Protein AF-A0A6B3RT47-F1 (afdb_monomer_lite)

pLDDT: mean 91.74, std 10.72, range [42.84, 98.56]

InterPro domains:
  IPR008207 Signal transduction histidine kinase, phosphotransfer (Hpt) domain [PF01627] (29-102)
  IPR008207 Signal transduction histidine kinase, phosphotransfer (Hpt) domain [PS50894] (2-107)
  IPR036641 HPT domain superfamily [G3DSA:1.20.120.160] (4-111)
  IPR036641 HPT domain superfamily [SSF47226] (9-107)

Foldseek 3Di:
DDDPPLVVCVVVLLVLLVVLLVVLVVLLVCCVVQVQVLVSLLSLLVSLVVQLVVCVVSPNVQLNVLSVQSNVLNVVQNPDPDSGGDPVSSVSNSVSSVSNSVSSCVSNVVPD

Organism: NCBI:txid2709381

Structure (mmCIF, N/CA/C/O backbone):
data_AF-A0A6B3RT47-F1
#
_entry.id   AF-A0A6B3RT47-F1
#
loop_
_atom_site.group_PDB
_atom_site.id
_atom_site.type_symbol
_atom_site.label_atom_id
_atom_site.label_alt_id
_atom_site.label_comp_id
_atom_site.label_asym_id
_atom_site.label_entity_id
_atom_site.label_seq_id
_atom_site.pdbx_PDB_ins_code
_atom_site.Cartn_x
_atom_site.Cartn_y
_atom_site.Cartn_z
_atom_site.occupancy
_atom_site.B_iso_or_equiv
_atom_site.auth_seq_id
_atom_site.auth_comp_id
_atom_site.auth_asym_id
_atom_site.auth_atom_id
_atom_site.pdbx_PDB_model_num
ATOM 1 N N . MET A 1 1 ? -18.060 -4.294 28.820 1.00 46.84 1 MET A N 1
ATOM 2 C CA . MET A 1 1 ? -16.794 -3.660 29.264 1.00 46.84 1 MET A CA 1
ATOM 3 C C . MET A 1 1 ? -15.740 -3.830 28.176 1.00 46.84 1 MET A C 1
ATOM 5 O O . MET A 1 1 ? -14.735 -4.498 28.358 1.00 46.84 1 MET A O 1
ATOM 9 N N . THR A 1 2 ? -16.005 -3.241 27.024 1.00 56.31 2 THR A N 1
ATOM 10 C CA . THR A 1 2 ? -15.204 -3.266 25.794 1.00 56.31 2 THR A CA 1
ATOM 11 C C . THR A 1 2 ? -15.420 -1.834 25.283 1.00 56.31 2 THR A C 1
ATOM 13 O O . THR A 1 2 ? -16.572 -1.468 25.098 1.00 56.31 2 THR A O 1
ATOM 16 N N . GLU A 1 3 ? -14.491 -0.872 25.298 1.00 60.28 3 GLU A N 1
ATOM 17 C CA . GLU A 1 3 ? -13.127 -0.861 24.750 1.00 60.28 3 GLU A CA 1
ATOM 18 C C . GLU A 1 3 ? -12.347 0.400 25.219 1.00 60.28 3 GLU A C 1
ATOM 20 O O . GLU A 1 3 ? -11.952 1.249 24.424 1.00 60.28 3 GLU A O 1
ATOM 25 N N . SER A 1 4 ? -12.096 0.564 26.523 1.00 67.25 4 SER A N 1
ATOM 26 C CA . SER A 1 4 ? -11.309 1.722 27.010 1.00 67.25 4 SER A CA 1
ATOM 27 C C . SER A 1 4 ? -9.884 1.762 26.433 1.00 67.25 4 SER A C 1
ATOM 29 O O . SER A 1 4 ? -9.317 2.838 26.266 1.00 67.25 4 SER A O 1
ATOM 31 N N . TRP A 1 5 ? -9.310 0.600 26.112 1.00 73.75 5 TRP A N 1
ATOM 32 C CA . TRP A 1 5 ? -7.963 0.501 25.553 1.00 73.75 5 TRP A CA 1
ATOM 33 C C . TRP A 1 5 ? -7.924 0.834 24.054 1.00 73.75 5 TRP A C 1
ATOM 35 O O . TRP A 1 5 ? -6.993 1.502 23.617 1.00 73.75 5 TRP A O 1
ATOM 45 N N . ALA A 1 6 ? -8.933 0.432 23.269 1.00 73.38 6 ALA A N 1
ATOM 46 C CA . ALA A 1 6 ? -8.962 0.734 21.837 1.00 73.38 6 ALA A CA 1
ATOM 47 C C . ALA A 1 6 ? -9.161 2.238 21.617 1.00 73.38 6 ALA A C 1
ATOM 49 O O . ALA A 1 6 ? -8.450 2.835 20.818 1.00 73.38 6 ALA A O 1
ATOM 50 N N . GLN A 1 7 ? -10.016 2.882 22.422 1.00 76.62 7 GLN A N 1
ATOM 51 C CA . GLN A 1 7 ? -10.174 4.342 22.423 1.00 76.62 7 GLN A CA 1
ATOM 52 C C . GLN A 1 7 ? -8.864 5.095 22.708 1.00 76.62 7 GLN A C 1
ATOM 54 O O . GLN A 1 7 ? -8.671 6.191 22.192 1.00 76.62 7 GLN A O 1
ATOM 59 N N . ALA A 1 8 ? -7.951 4.511 23.489 1.00 82.81 8 ALA A N 1
ATOM 60 C CA . ALA A 1 8 ? -6.650 5.113 23.772 1.00 82.81 8 ALA A CA 1
ATOM 61 C C . ALA A 1 8 ? -5.623 4.917 22.637 1.00 82.81 8 ALA A C 1
ATOM 63 O O . ALA A 1 8 ? -4.707 5.727 22.505 1.00 82.81 8 ALA A O 1
ATOM 64 N N . ILE A 1 9 ? -5.756 3.860 21.825 1.00 89.44 9 ILE A N 1
ATOM 65 C CA . ILE A 1 9 ? -4.775 3.488 20.788 1.00 89.44 9 ILE A CA 1
ATOM 66 C C . ILE A 1 9 ? -5.205 3.943 19.389 1.00 89.44 9 ILE A C 1
ATOM 68 O O . ILE A 1 9 ? -4.345 4.248 18.565 1.00 89.44 9 ILE A O 1
ATOM 72 N N . ILE A 1 10 ? -6.511 4.030 19.115 1.00 92.31 10 ILE A N 1
ATOM 73 C CA . ILE A 1 10 ? -7.048 4.430 17.806 1.00 92.31 10 ILE A CA 1
ATOM 74 C C . ILE A 1 10 ? -6.455 5.764 17.320 1.00 92.31 10 ILE A C 1
ATOM 76 O O . ILE A 1 10 ? -5.970 5.776 16.192 1.00 92.31 10 ILE A O 1
ATOM 80 N N . PRO A 1 11 ? -6.379 6.848 18.123 1.00 92.12 11 PRO A N 1
ATOM 81 C CA . PRO A 1 11 ? -5.783 8.102 17.655 1.00 92.12 11 PRO A CA 1
ATOM 82 C C . PRO A 1 11 ? -4.329 7.937 17.190 1.00 92.12 11 PRO A C 1
ATOM 84 O O . PRO A 1 11 ? -3.973 8.360 16.098 1.00 92.12 11 PRO A O 1
ATOM 87 N N . GLN A 1 12 ? -3.509 7.217 17.964 1.00 91.75 12 GLN A N 1
ATOM 88 C CA . GLN A 1 12 ? -2.111 6.954 17.604 1.00 91.75 12 GLN A CA 1
ATOM 89 C C . GLN A 1 12 ? -1.995 6.083 16.349 1.00 91.75 12 GLN A C 1
ATOM 91 O O . GLN A 1 12 ? -1.109 6.288 15.520 1.00 91.75 12 GLN A O 1
ATOM 96 N N . PHE A 1 13 ? -2.880 5.096 16.199 1.00 93.38 13 PHE A N 1
ATOM 97 C CA . PHE A 1 13 ? -2.948 4.286 14.989 1.00 93.38 13 PHE A CA 1
ATOM 98 C C . PHE A 1 13 ? -3.277 5.142 13.761 1.00 93.38 13 PHE A C 1
ATOM 100 O O . PHE A 1 13 ? -2.636 4.961 12.725 1.00 93.38 13 PHE A O 1
ATOM 107 N N . LEU A 1 14 ? -4.226 6.075 13.872 1.00 94.44 14 LEU A N 1
ATOM 108 C CA . LEU A 1 14 ? -4.621 6.966 12.781 1.00 94.44 14 LEU A CA 1
ATOM 109 C C . LEU A 1 14 ? -3.496 7.941 12.415 1.00 94.44 14 LEU A C 1
ATOM 111 O O . LEU A 1 14 ? -3.156 8.028 11.239 1.00 94.44 14 LEU A O 1
ATOM 115 N N . ASP A 1 15 ? -2.833 8.561 13.394 1.00 94.12 15 ASP A N 1
ATOM 116 C CA . ASP A 1 15 ? -1.683 9.451 13.159 1.00 94.12 15 ASP A CA 1
ATOM 117 C C . ASP A 1 15 ? -0.534 8.729 12.432 1.00 94.12 15 ASP A C 1
ATOM 119 O O . ASP A 1 15 ? 0.040 9.222 11.452 1.00 94.12 15 ASP A O 1
ATOM 123 N N . LEU A 1 16 ? -0.216 7.507 12.876 1.00 94.88 16 LEU A N 1
ATOM 124 C CA . LEU A 1 16 ? 0.785 6.667 12.219 1.00 94.88 16 LEU A CA 1
ATOM 125 C C . LEU A 1 16 ? 0.338 6.247 10.817 1.00 94.88 16 LEU A C 1
ATOM 127 O O . LEU A 1 16 ? 1.167 6.123 9.919 1.00 94.88 16 LEU A O 1
ATOM 131 N N . THR A 1 17 ? -0.954 6.000 10.623 1.00 95.75 17 THR A N 1
ATOM 132 C CA . THR A 1 17 ? -1.512 5.602 9.328 1.00 95.75 17 THR A CA 1
ATOM 133 C C . THR A 1 17 ? -1.504 6.761 8.332 1.00 95.75 17 THR A C 1
ATOM 135 O O . THR A 1 17 ? -1.140 6.537 7.183 1.00 95.75 17 THR A O 1
ATOM 138 N N . ALA A 1 18 ? -1.760 7.995 8.773 1.00 95.69 18 ALA A N 1
ATOM 139 C CA . ALA A 1 18 ? -1.609 9.195 7.950 1.00 95.69 18 ALA A CA 1
ATOM 140 C C . ALA A 1 18 ? -0.156 9.389 7.485 1.00 95.69 18 ALA A C 1
ATOM 142 O O . ALA A 1 18 ? 0.104 9.616 6.307 1.00 95.69 18 ALA A O 1
ATOM 143 N N . SER A 1 19 ? 0.818 9.204 8.384 1.00 96.19 19 SER A N 1
ATOM 144 C CA . SER A 1 19 ? 2.242 9.246 8.006 1.00 96.19 19 SER A CA 1
ATOM 145 C C . SER A 1 19 ? 2.589 8.174 6.963 1.00 96.19 19 SER A C 1
ATOM 147 O O . SER A 1 19 ? 3.278 8.442 5.982 1.00 96.19 19 SER A O 1
ATOM 149 N N . ARG A 1 20 ? 2.058 6.959 7.134 1.00 96.81 20 ARG A N 1
ATOM 150 C CA . ARG A 1 20 ? 2.260 5.843 6.198 1.00 96.81 20 ARG A CA 1
ATOM 151 C C . ARG A 1 20 ? 1.593 6.062 4.842 1.00 96.81 20 ARG A C 1
ATOM 153 O O . ARG A 1 20 ? 2.121 5.572 3.851 1.00 96.81 20 ARG A O 1
ATOM 160 N N . GLN A 1 21 ? 0.465 6.769 4.785 1.00 97.62 21 GLN A N 1
ATOM 161 C CA . GLN A 1 21 ? -0.182 7.137 3.522 1.00 97.62 21 GLN A CA 1
ATOM 162 C C . GLN A 1 21 ? 0.770 7.975 2.662 1.00 97.62 21 GLN A C 1
ATOM 164 O O . GLN A 1 21 ? 0.994 7.646 1.502 1.00 97.62 21 GLN A O 1
ATOM 169 N N . ILE A 1 22 ? 1.425 8.970 3.265 1.00 96.81 22 ILE A N 1
ATOM 170 C CA . ILE A 1 22 ? 2.424 9.805 2.583 1.00 96.81 22 ILE A CA 1
ATOM 171 C C . ILE A 1 22 ? 3.606 8.953 2.089 1.00 96.81 22 ILE A C 1
ATOM 173 O O . ILE A 1 22 ? 4.041 9.095 0.948 1.00 96.81 22 ILE A O 1
ATOM 177 N N . GLU A 1 23 ? 4.117 8.035 2.918 1.00 97.62 23 GLU A N 1
ATOM 178 C CA . GLU A 1 23 ? 5.193 7.115 2.514 1.00 97.62 23 GLU A CA 1
ATOM 179 C C . GLU A 1 23 ? 4.781 6.231 1.320 1.00 97.62 23 GLU A C 1
ATOM 181 O O . GLU A 1 23 ? 5.561 6.049 0.383 1.00 97.62 23 GLU A O 1
ATOM 186 N N . ILE A 1 24 ? 3.546 5.717 1.316 1.00 98.06 24 ILE A N 1
ATOM 187 C CA . ILE A 1 24 ? 2.999 4.930 0.202 1.00 98.06 24 ILE A CA 1
ATOM 188 C C . ILE A 1 24 ? 2.923 5.771 -1.076 1.00 98.06 24 ILE A C 1
ATOM 190 O O . ILE A 1 24 ? 3.273 5.270 -2.142 1.00 98.06 24 ILE A O 1
ATOM 194 N N . GLU A 1 25 ? 2.491 7.031 -0.996 1.00 97.62 25 GLU A N 1
ATOM 195 C CA . GLU A 1 25 ? 2.392 7.923 -2.158 1.00 97.62 25 GLU A CA 1
ATOM 196 C C . GLU A 1 25 ? 3.761 8.243 -2.772 1.00 97.62 25 GLU A C 1
ATOM 198 O O . GLU A 1 25 ? 3.905 8.242 -3.997 1.00 97.62 25 GLU A O 1
ATOM 203 N N . ILE A 1 26 ? 4.788 8.438 -1.940 1.00 96.81 26 ILE A N 1
ATOM 204 C CA . ILE A 1 26 ? 6.169 8.630 -2.405 1.00 96.81 26 ILE A CA 1
ATOM 205 C C . ILE A 1 26 ? 6.638 7.399 -3.190 1.00 96.81 26 ILE A C 1
ATOM 207 O O . ILE A 1 26 ? 7.103 7.519 -4.328 1.00 96.81 26 ILE A O 1
ATOM 211 N N . GLU A 1 27 ? 6.478 6.203 -2.621 1.00 97.56 27 GLU A N 1
ATOM 212 C CA . GLU A 1 27 ? 6.909 4.973 -3.287 1.00 97.56 27 GLU A CA 1
ATOM 213 C C . GLU A 1 27 ? 6.047 4.621 -4.502 1.00 97.56 27 GLU A C 1
ATOM 215 O O . GLU A 1 27 ? 6.548 4.080 -5.491 1.00 97.56 27 GLU A O 1
ATOM 220 N N . ARG A 1 28 ? 4.763 4.986 -4.494 1.00 97.50 28 ARG A N 1
ATOM 221 C CA . ARG A 1 28 ? 3.908 4.912 -5.680 1.00 97.50 28 ARG A CA 1
ATOM 222 C C . ARG A 1 28 ? 4.486 5.757 -6.814 1.00 97.50 28 ARG A C 1
ATOM 224 O O . ARG A 1 28 ? 4.557 5.264 -7.938 1.00 97.50 28 ARG A O 1
ATOM 231 N N . GLY A 1 29 ? 4.956 6.972 -6.532 1.00 96.75 29 GLY A N 1
ATOM 232 C CA . GLY A 1 29 ? 5.633 7.813 -7.521 1.00 96.75 29 GLY A CA 1
ATOM 233 C C . GLY A 1 29 ? 6.869 7.134 -8.125 1.00 96.75 29 GLY A C 1
ATOM 234 O O . GLY A 1 29 ? 7.032 7.114 -9.348 1.00 96.75 29 GLY A O 1
ATOM 235 N N . ASN A 1 30 ? 7.699 6.489 -7.296 1.00 95.00 30 ASN A N 1
ATOM 236 C CA . ASN A 1 30 ? 8.859 5.711 -7.757 1.00 95.00 30 ASN A CA 1
ATOM 237 C C . ASN A 1 30 ? 8.439 4.530 -8.651 1.00 95.00 30 ASN A C 1
ATOM 239 O O . ASN A 1 30 ? 9.016 4.299 -9.722 1.00 95.00 30 ASN A O 1
ATOM 243 N N . LEU A 1 31 ? 7.392 3.808 -8.240 1.00 94.81 31 LEU A N 1
ATOM 244 C CA . LEU A 1 31 ? 6.812 2.702 -8.994 1.00 94.81 31 LEU A CA 1
ATOM 245 C C . LEU A 1 31 ? 6.295 3.167 -10.363 1.00 94.81 31 LEU A C 1
ATOM 247 O O . LEU A 1 31 ? 6.570 2.515 -11.375 1.00 94.81 31 LEU A O 1
ATOM 251 N N . GLU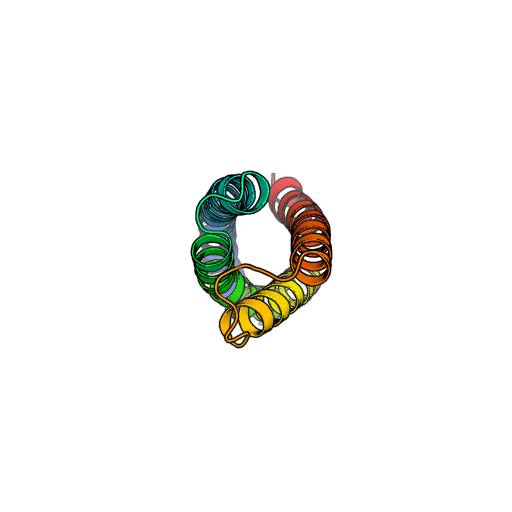 A 1 32 ? 5.568 4.286 -10.416 1.00 95.62 32 GLU A N 1
ATOM 252 C CA . GLU A 1 32 ? 5.024 4.887 -11.638 1.00 95.62 32 GLU A CA 1
ATOM 253 C C . GLU A 1 32 ? 6.139 5.315 -12.592 1.00 95.62 32 GLU A C 1
ATOM 255 O O . GLU A 1 32 ? 6.139 4.861 -13.744 1.00 95.62 32 GLU A O 1
ATOM 260 N N . ALA A 1 33 ? 7.131 6.057 -12.088 1.00 94.31 33 ALA A N 1
ATOM 261 C CA . ALA A 1 33 ? 8.301 6.513 -12.837 1.00 94.31 33 ALA A CA 1
ATOM 262 C C . ALA A 1 33 ? 9.160 5.362 -13.390 1.00 94.31 33 ALA A C 1
ATOM 264 O O . ALA A 1 33 ? 9.873 5.539 -14.375 1.00 94.31 33 ALA A O 1
ATOM 265 N N . GLY A 1 34 ? 9.082 4.171 -12.784 1.00 89.62 34 GLY A N 1
ATOM 266 C CA . GLY A 1 34 ? 9.907 3.024 -13.170 1.00 89.62 34 GLY A CA 1
ATOM 267 C C . GLY A 1 34 ? 11.354 3.133 -12.684 1.00 89.62 34 GLY A C 1
ATOM 268 O O . GLY A 1 34 ? 12.212 2.384 -13.150 1.00 89.62 34 GLY A O 1
ATOM 269 N N . THR A 1 35 ? 11.622 4.032 -11.736 1.00 83.81 35 THR A N 1
ATOM 270 C CA . THR A 1 35 ? 12.913 4.155 -11.058 1.00 83.81 35 THR A CA 1
ATOM 271 C C . THR A 1 35 ? 12.979 3.081 -9.973 1.00 83.81 35 THR A C 1
ATOM 273 O O . THR A 1 35 ? 12.476 3.273 -8.875 1.00 83.81 35 THR A O 1
ATOM 276 N N . ASP A 1 36 ? 13.540 1.918 -10.315 1.00 89.62 36 ASP A N 1
ATOM 277 C CA . ASP A 1 36 ? 13.588 0.717 -9.458 1.00 89.62 36 ASP A CA 1
ATOM 278 C C . ASP A 1 36 ? 12.202 0.282 -8.911 1.00 89.62 36 ASP A C 1
ATOM 280 O O . ASP A 1 36 ? 11.933 0.311 -7.705 1.00 89.62 36 ASP A O 1
ATOM 284 N N . PRO A 1 37 ? 11.285 -0.167 -9.793 1.00 92.12 37 PRO A N 1
ATOM 285 C CA . PRO A 1 37 ? 9.907 -0.495 -9.416 1.00 92.12 37 PRO A CA 1
ATOM 286 C C . PRO A 1 37 ? 9.810 -1.666 -8.428 1.00 92.12 37 PRO A C 1
ATOM 288 O O . PRO A 1 37 ? 8.808 -1.809 -7.729 1.00 92.12 37 PRO A O 1
ATOM 291 N N . LYS A 1 38 ? 10.838 -2.519 -8.357 1.00 93.38 38 LYS A N 1
ATOM 292 C CA . LYS A 1 38 ? 10.892 -3.628 -7.401 1.00 93.38 38 LYS A CA 1
ATOM 293 C C . LYS A 1 38 ? 11.235 -3.160 -6.000 1.00 93.38 38 LYS A C 1
ATOM 295 O O . LYS A 1 38 ? 10.650 -3.666 -5.042 1.00 93.38 38 LYS A O 1
ATOM 300 N N . HIS A 1 39 ? 12.165 -2.215 -5.878 1.00 94.44 39 HIS A N 1
ATOM 301 C CA . 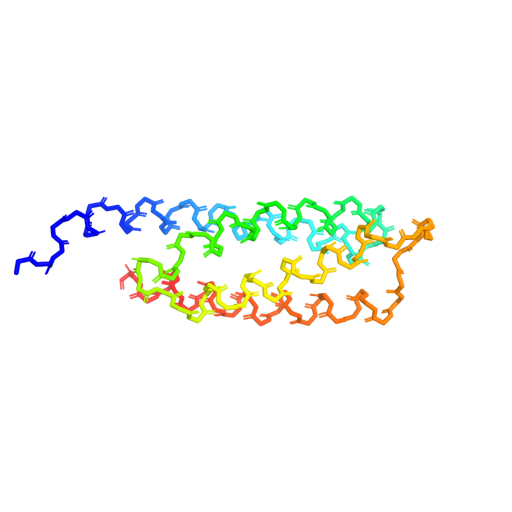HIS A 1 39 ? 12.429 -1.564 -4.605 1.00 94.44 39 HIS A CA 1
ATOM 302 C C . HIS A 1 39 ? 11.170 -0.872 -4.088 1.00 94.44 39 HIS A C 1
ATOM 304 O O . HIS A 1 39 ? 10.727 -1.192 -2.988 1.00 94.44 39 HIS A O 1
ATOM 310 N N . ALA A 1 40 ? 10.542 -0.037 -4.920 1.00 96.31 40 ALA A N 1
ATOM 311 C CA . ALA A 1 40 ? 9.312 0.666 -4.567 1.00 96.31 40 ALA A CA 1
ATOM 312 C C . ALA A 1 40 ? 8.206 -0.300 -4.102 1.00 96.31 40 ALA A C 1
ATOM 314 O O . ALA A 1 40 ? 7.664 -0.158 -3.007 1.00 96.31 40 ALA A O 1
ATOM 315 N N . ALA A 1 41 ? 7.933 -1.365 -4.871 1.00 97.19 41 ALA A N 1
ATOM 316 C CA . ALA A 1 41 ? 6.950 -2.381 -4.486 1.00 97.19 41 ALA A CA 1
ATOM 317 C C . ALA A 1 41 ? 7.290 -3.059 -3.146 1.00 97.19 41 ALA A C 1
ATOM 319 O O . ALA A 1 41 ? 6.398 -3.352 -2.350 1.00 97.19 41 ALA A O 1
ATOM 320 N N . ARG A 1 42 ? 8.573 -3.300 -2.860 1.00 96.88 42 ARG A N 1
ATOM 321 C CA . ARG A 1 42 ? 9.001 -3.892 -1.589 1.00 96.88 42 ARG A CA 1
ATOM 322 C C . ARG A 1 42 ? 8.786 -2.945 -0.411 1.00 96.88 42 ARG A C 1
ATOM 324 O O . ARG A 1 42 ? 8.334 -3.403 0.637 1.00 96.88 42 ARG A O 1
ATOM 331 N N . GLU A 1 43 ? 9.126 -1.668 -0.555 1.00 98.00 43 GLU A N 1
ATOM 332 C CA . GLU A 1 43 ? 8.945 -0.689 0.521 1.00 98.00 43 GLU A CA 1
ATOM 333 C C . GLU A 1 43 ? 7.456 -0.463 0.812 1.00 98.00 43 GLU A C 1
ATOM 335 O O . GLU A 1 43 ? 7.050 -0.567 1.971 1.00 98.00 43 GLU A O 1
ATOM 340 N N . ILE A 1 44 ? 6.622 -0.349 -0.230 1.00 98.44 44 ILE A N 1
ATOM 341 C CA . ILE A 1 44 ? 5.154 -0.361 -0.107 1.00 98.44 44 ILE A CA 1
ATOM 342 C C . ILE A 1 44 ? 4.693 -1.581 0.694 1.00 98.44 44 ILE A C 1
ATOM 344 O O . ILE A 1 44 ? 3.964 -1.429 1.673 1.00 98.44 44 ILE A O 1
ATOM 348 N N . GLY A 1 45 ? 5.168 -2.781 0.336 1.00 98.31 45 GLY A N 1
ATOM 349 C CA . GLY A 1 45 ? 4.828 -4.035 1.015 1.00 98.31 45 GLY A CA 1
ATOM 350 C C . GLY A 1 45 ? 5.071 -3.993 2.528 1.00 98.31 45 GLY A C 1
ATOM 351 O O . GLY A 1 45 ? 4.213 -4.395 3.312 1.00 98.31 45 GLY A O 1
ATOM 352 N N . LYS A 1 46 ? 6.210 -3.440 2.964 1.00 97.94 46 LYS A N 1
ATOM 353 C CA . LYS A 1 46 ? 6.533 -3.293 4.396 1.00 97.94 46 LYS A CA 1
ATOM 354 C C . LYS A 1 46 ? 5.591 -2.332 5.117 1.00 97.94 46 LYS A C 1
ATOM 356 O O . LYS A 1 46 ? 5.313 -2.528 6.302 1.00 97.94 46 LYS A O 1
ATOM 361 N N . ILE A 1 47 ? 5.159 -1.268 4.443 1.00 97.81 47 ILE A N 1
ATOM 362 C CA . ILE A 1 47 ? 4.263 -0.267 5.025 1.00 97.81 47 ILE A CA 1
ATOM 363 C C . ILE A 1 47 ? 2.865 -0.867 5.189 1.00 97.81 47 ILE A C 1
ATOM 365 O O . ILE A 1 47 ? 2.316 -0.848 6.294 1.00 97.81 47 ILE A O 1
ATOM 369 N N . VAL A 1 48 ? 2.321 -1.471 4.128 1.00 98.00 48 VAL A N 1
ATOM 370 C CA . VAL A 1 48 ? 0.969 -2.048 4.152 1.00 98.00 48 VAL A CA 1
ATOM 371 C C . VAL A 1 48 ? 0.858 -3.257 5.077 1.00 98.00 48 VAL A C 1
ATOM 373 O O . VAL A 1 48 ? -0.178 -3.415 5.714 1.00 98.00 48 VAL A O 1
ATOM 376 N N . HIS A 1 49 ? 1.933 -4.030 5.275 1.00 96.94 49 HIS A N 1
ATOM 377 C CA . HIS A 1 49 ? 1.991 -5.085 6.295 1.00 96.94 49 HIS A CA 1
ATOM 378 C C . H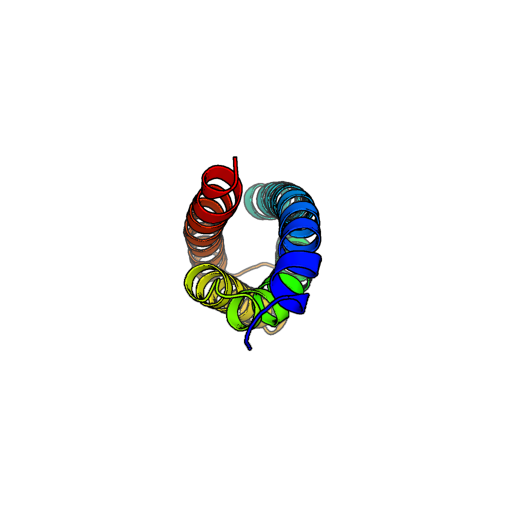IS A 1 49 ? 1.642 -4.558 7.700 1.00 96.94 49 HIS A C 1
ATOM 380 O O . HIS A 1 49 ? 0.845 -5.150 8.431 1.00 96.94 49 HIS A O 1
ATOM 386 N N . LYS A 1 50 ? 2.198 -3.398 8.083 1.00 95.56 50 LYS A N 1
ATOM 387 C CA . LYS A 1 50 ? 1.941 -2.775 9.396 1.00 95.56 50 LYS A CA 1
ATOM 388 C C . LYS A 1 50 ? 0.489 -2.309 9.526 1.00 95.56 50 LYS A C 1
ATOM 390 O O . LYS A 1 50 ? -0.089 -2.419 10.609 1.00 95.56 50 LYS A O 1
ATOM 395 N N . ILE A 1 51 ? -0.084 -1.789 8.438 1.00 95.69 51 ILE A N 1
ATOM 396 C CA . ILE A 1 51 ? -1.490 -1.369 8.381 1.00 95.69 51 ILE A CA 1
ATOM 397 C C . ILE A 1 51 ? -2.393 -2.600 8.517 1.00 95.69 51 ILE A C 1
ATOM 399 O O . ILE A 1 51 ? -3.213 -2.649 9.430 1.00 95.69 51 ILE A O 1
ATOM 403 N N . ALA A 1 52 ? -2.190 -3.627 7.687 1.00 94.25 52 ALA A N 1
ATOM 404 C CA . ALA A 1 52 ? -2.976 -4.860 7.696 1.00 94.25 52 ALA A CA 1
ATOM 405 C C . ALA A 1 52 ? -2.978 -5.538 9.077 1.00 94.25 52 ALA A C 1
ATOM 407 O O . ALA A 1 52 ? -4.038 -5.906 9.583 1.00 94.25 52 ALA A O 1
ATOM 408 N N . GLY A 1 53 ? -1.809 -5.630 9.724 1.00 90.38 53 GLY A N 1
ATOM 409 C CA . GLY A 1 53 ? -1.657 -6.289 11.024 1.00 90.38 53 GLY A CA 1
ATOM 410 C C . GLY A 1 53 ? -2.385 -5.612 12.192 1.00 90.38 53 GLY A C 1
ATOM 411 O O . GLY A 1 53 ? -2.585 -6.243 13.228 1.00 90.38 53 GLY A O 1
ATOM 412 N N . THR A 1 54 ? -2.790 -4.347 12.050 1.00 92.25 54 THR A N 1
ATOM 413 C CA . THR A 1 54 ? -3.421 -3.577 13.137 1.00 92.25 54 THR A CA 1
ATOM 414 C C . THR A 1 54 ? -4.835 -3.098 12.806 1.00 92.25 54 THR A C 1
ATOM 416 O O . THR A 1 54 ? -5.678 -3.063 13.699 1.00 92.25 54 THR A O 1
ATOM 419 N N . ALA A 1 55 ? -5.138 -2.818 11.536 1.00 93.19 55 ALA A N 1
ATOM 420 C CA . ALA A 1 55 ? -6.413 -2.252 11.099 1.00 93.19 55 ALA A CA 1
ATOM 421 C C . ALA A 1 55 ? -7.625 -3.130 11.461 1.00 93.19 55 ALA A C 1
ATOM 423 O O . ALA A 1 55 ? -8.591 -2.634 12.041 1.00 93.19 55 ALA A O 1
ATOM 424 N N . ALA A 1 56 ? -7.574 -4.439 11.187 1.00 86.31 56 ALA A N 1
ATOM 425 C CA . ALA A 1 56 ? -8.701 -5.339 11.455 1.00 86.31 56 ALA A CA 1
ATOM 426 C C . ALA A 1 56 ? -9.035 -5.430 12.956 1.00 86.31 56 ALA A C 1
ATOM 428 O O . ALA A 1 56 ? -10.203 -5.362 13.338 1.00 86.31 56 ALA A O 1
ATOM 429 N N . SER A 1 57 ? -8.008 -5.512 13.806 1.00 88.44 57 SER A N 1
ATOM 430 C CA . SER A 1 57 ? -8.142 -5.596 15.267 1.00 88.44 57 SER A CA 1
ATOM 431 C C . SER A 1 57 ? -8.656 -4.305 15.911 1.00 88.44 57 SER A C 1
ATOM 433 O O . SER A 1 57 ? -9.141 -4.344 17.038 1.00 88.44 57 SER A O 1
ATOM 435 N N . LEU A 1 58 ? -8.539 -3.171 15.216 1.00 91.25 58 LEU A N 1
ATOM 436 C CA . LEU A 1 58 ? -8.968 -1.849 15.683 1.00 91.25 58 LEU A CA 1
ATOM 437 C C . LEU A 1 58 ? -10.308 -1.399 15.077 1.00 91.25 58 LEU A C 1
ATOM 439 O O . LEU A 1 58 ? -10.694 -0.247 15.245 1.00 91.25 58 LEU A O 1
ATOM 443 N N . GLY A 1 59 ? -11.025 -2.292 14.385 1.00 91.81 59 GLY A N 1
ATOM 444 C CA . GLY A 1 59 ? -12.346 -1.994 13.823 1.00 91.81 59 GLY A CA 1
ATOM 445 C C . GLY A 1 59 ? -12.331 -1.425 12.401 1.00 91.81 59 GLY A C 1
ATOM 446 O O . GLY A 1 59 ? -13.364 -0.954 11.932 1.00 91.81 59 GLY A O 1
ATOM 447 N N . PHE A 1 60 ? -11.207 -1.525 11.681 1.00 94.50 60 PHE A N 1
ATOM 448 C CA . PHE A 1 60 ? -11.058 -1.084 10.286 1.00 94.50 60 PHE A CA 1
ATOM 449 C C . PHE A 1 60 ? -10.852 -2.275 9.324 1.00 94.50 60 PHE A C 1
ATOM 451 O O . PHE A 1 60 ? -9.796 -2.401 8.696 1.00 94.50 60 PHE A O 1
ATOM 458 N N . PRO A 1 61 ? -11.831 -3.191 9.181 1.00 94.81 61 PRO A N 1
ATOM 459 C CA . PRO A 1 61 ? -11.665 -4.399 8.370 1.00 94.81 61 PRO A CA 1
ATOM 460 C C . PRO A 1 61 ? -11.502 -4.103 6.872 1.00 94.81 61 PRO A C 1
ATOM 462 O O . PRO A 1 61 ? -10.773 -4.822 6.194 1.00 94.81 61 PRO A O 1
ATOM 465 N N . GLY A 1 62 ? -12.138 -3.039 6.361 1.00 95.88 62 GLY A N 1
ATOM 466 C CA . GLY A 1 62 ? -11.986 -2.596 4.969 1.00 95.88 62 GLY A CA 1
ATOM 467 C C . GLY A 1 62 ? -10.543 -2.204 4.659 1.00 95.88 62 GLY A C 1
ATOM 468 O O . GLY A 1 62 ? -9.926 -2.779 3.763 1.00 95.88 62 GLY A O 1
ATOM 469 N N . LEU A 1 63 ? -9.976 -1.313 5.477 1.00 97.00 63 LEU A N 1
ATOM 470 C CA . LEU A 1 63 ? -8.571 -0.916 5.402 1.00 97.00 63 LEU A CA 1
ATOM 471 C C . LEU A 1 63 ? -7.619 -2.114 5.504 1.00 97.00 63 LEU A C 1
ATOM 473 O O . LEU A 1 63 ? -6.692 -2.236 4.705 1.00 97.00 63 LEU A O 1
ATOM 477 N N . GLY A 1 64 ? -7.874 -3.027 6.446 1.00 97.38 64 GLY A N 1
ATOM 478 C CA . GLY A 1 64 ? -7.080 -4.246 6.596 1.00 97.38 64 GLY A CA 1
ATOM 479 C C . GLY A 1 64 ? -7.076 -5.115 5.333 1.00 97.38 64 GLY A C 1
ATOM 480 O O . GLY A 1 64 ? -6.013 -5.546 4.888 1.00 97.38 64 GLY A O 1
ATOM 481 N N . ALA A 1 65 ? -8.242 -5.327 4.718 1.00 97.19 65 ALA A N 1
ATOM 482 C CA . ALA A 1 65 ? -8.375 -6.141 3.510 1.00 97.19 65 ALA A CA 1
ATOM 483 C C . ALA A 1 65 ? -7.677 -5.517 2.288 1.00 97.19 65 ALA A C 1
ATOM 485 O O . ALA A 1 65 ? -7.013 -6.227 1.525 1.00 97.19 65 ALA A O 1
ATOM 486 N N . GLN A 1 66 ? -7.782 -4.196 2.114 1.00 98.25 66 GLN A N 1
ATOM 487 C CA . GLN A 1 66 ? -7.085 -3.499 1.028 1.00 98.25 66 GLN A CA 1
ATOM 488 C C . GLN A 1 66 ? -5.567 -3.549 1.218 1.00 98.25 66 GLN A C 1
ATOM 490 O O . GLN A 1 66 ? -4.836 -3.908 0.293 1.00 98.25 66 GLN A O 1
ATOM 495 N N . ALA A 1 67 ? -5.086 -3.293 2.438 1.00 98.25 67 ALA A N 1
ATOM 496 C CA . ALA A 1 67 ? -3.664 -3.374 2.758 1.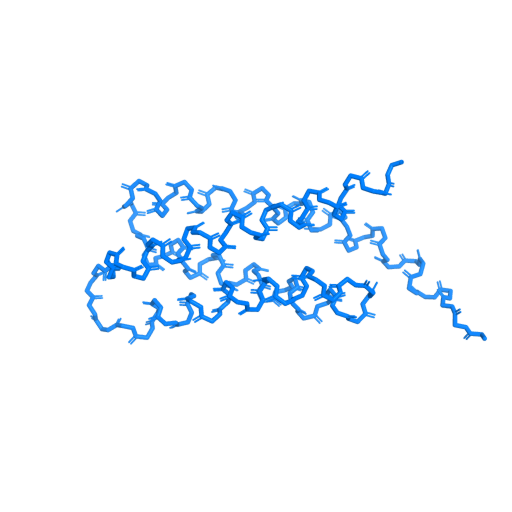00 98.25 67 ALA A CA 1
ATOM 497 C C . ALA A 1 67 ? -3.096 -4.781 2.497 1.00 98.25 67 ALA A C 1
ATOM 499 O O . ALA A 1 67 ? -2.029 -4.911 1.900 1.00 98.25 67 ALA A O 1
ATOM 500 N N . GLN A 1 68 ? -3.834 -5.836 2.853 1.00 98.12 68 GLN A N 1
ATOM 501 C CA . GLN A 1 68 ? -3.436 -7.222 2.589 1.00 98.12 68 GLN A CA 1
ATOM 502 C C . GLN A 1 68 ? -3.421 -7.566 1.089 1.00 98.12 68 GLN A C 1
ATOM 504 O O . GLN A 1 68 ? -2.568 -8.322 0.619 1.00 98.12 68 GLN A O 1
ATOM 509 N N . THR A 1 69 ? -4.344 -6.995 0.311 1.00 98.31 69 THR A N 1
ATOM 510 C CA . THR A 1 69 ? -4.366 -7.161 -1.149 1.00 98.31 69 THR A CA 1
ATOM 511 C C . THR A 1 69 ? -3.112 -6.559 -1.782 1.00 98.31 69 THR A C 1
ATOM 513 O O . THR A 1 69 ? -2.437 -7.223 -2.574 1.00 98.31 69 THR A O 1
ATOM 516 N N . VAL A 1 70 ? -2.749 -5.336 -1.384 1.00 98.56 70 VAL A N 1
ATOM 517 C CA . VAL A 1 70 ? -1.506 -4.684 -1.824 1.00 98.56 70 VAL A CA 1
ATOM 518 C C . VAL A 1 70 ? -0.283 -5.493 -1.382 1.00 98.56 70 VAL A C 1
ATOM 520 O O . VAL A 1 70 ? 0.588 -5.774 -2.203 1.00 98.56 70 VAL A O 1
ATOM 523 N N . GLU A 1 71 ? -0.244 -5.947 -0.126 1.00 98.44 71 GLU A N 1
ATOM 524 C CA . GLU A 1 71 ? 0.840 -6.773 0.424 1.00 98.44 71 GLU A CA 1
ATOM 525 C C . GLU A 1 71 ? 1.091 -8.028 -0.428 1.00 98.44 71 GLU A C 1
ATOM 527 O O . GLU A 1 71 ? 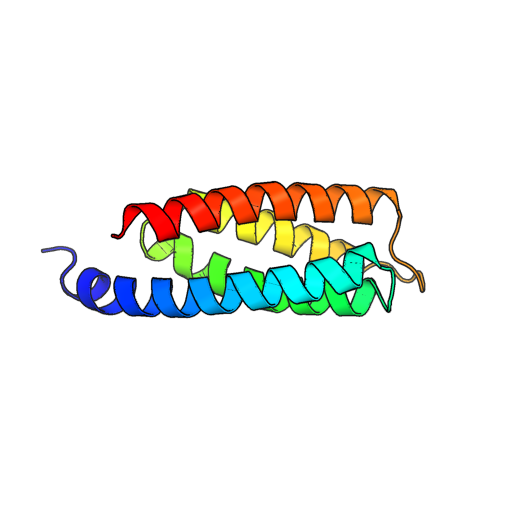2.231 -8.331 -0.792 1.00 98.44 71 GLU A O 1
ATOM 532 N N . SER A 1 72 ? 0.024 -8.730 -0.818 1.00 98.12 72 SER A N 1
ATOM 533 C CA . SER A 1 72 ? 0.110 -9.920 -1.670 1.00 98.12 72 SER A CA 1
ATOM 534 C C . SER A 1 72 ? 0.724 -9.619 -3.041 1.00 98.12 72 SER A C 1
ATOM 536 O O . SER A 1 72 ? 1.581 -10.367 -3.520 1.00 98.12 72 SER A O 1
ATOM 538 N N . LEU A 1 73 ? 0.335 -8.510 -3.675 1.00 98.12 73 LEU A N 1
ATOM 539 C CA . LEU A 1 73 ? 0.884 -8.091 -4.968 1.00 98.12 73 LEU A CA 1
ATOM 540 C C . LEU A 1 73 ? 2.362 -7.689 -4.850 1.00 98.12 73 LEU A C 1
ATOM 542 O O . LEU A 1 73 ? 3.167 -8.038 -5.717 1.00 98.12 73 LEU A O 1
ATOM 546 N N . CYS A 1 74 ? 2.750 -7.035 -3.755 1.00 97.81 74 CYS A N 1
ATOM 547 C CA . CYS A 1 74 ? 4.148 -6.730 -3.447 1.00 97.81 74 CYS A CA 1
ATOM 548 C C . CYS A 1 74 ? 4.985 -8.005 -3.249 1.00 97.81 74 CYS A C 1
ATOM 550 O O . CYS A 1 74 ? 6.113 -8.090 -3.741 1.00 97.81 74 CYS A O 1
ATOM 552 N N . HIS A 1 75 ? 4.437 -9.035 -2.597 1.00 97.06 75 HIS A N 1
ATOM 553 C CA . HIS A 1 75 ? 5.099 -10.337 -2.491 1.00 97.06 75 HIS A CA 1
ATOM 554 C C . HIS A 1 75 ? 5.278 -11.016 -3.851 1.00 97.06 75 HIS A C 1
ATOM 556 O O . HIS A 1 75 ? 6.358 -11.537 -4.131 1.00 97.06 75 HIS A O 1
ATOM 562 N N . GLN A 1 76 ? 4.268 -10.965 -4.723 1.00 96.19 76 GLN A N 1
ATOM 563 C CA . GLN A 1 76 ? 4.380 -11.473 -6.096 1.00 96.19 76 GLN A CA 1
ATOM 564 C C . GLN A 1 76 ? 5.467 -10.724 -6.885 1.00 96.19 76 GLN A C 1
ATOM 566 O O . GLN A 1 76 ? 6.269 -11.345 -7.585 1.00 96.19 76 GLN A O 1
ATOM 571 N N . ALA A 1 77 ? 5.551 -9.400 -6.719 1.00 94.38 77 ALA A N 1
ATOM 572 C CA . ALA A 1 77 ? 6.577 -8.566 -7.342 1.00 94.38 77 ALA A CA 1
ATOM 573 C C . ALA A 1 77 ? 7.994 -8.953 -6.884 1.00 94.38 77 ALA A C 1
ATOM 575 O O . ALA A 1 77 ? 8.917 -9.027 -7.702 1.00 94.38 77 ALA A O 1
ATOM 576 N N . ALA A 1 78 ? 8.155 -9.241 -5.590 1.00 91.06 78 ALA A N 1
ATOM 577 C CA . ALA A 1 78 ? 9.421 -9.660 -4.998 1.00 91.06 78 ALA A CA 1
ATOM 578 C C . ALA A 1 78 ? 9.826 -11.094 -5.387 1.00 91.06 78 ALA A C 1
ATOM 580 O O . ALA A 1 78 ? 11.012 -11.360 -5.567 1.00 91.06 78 ALA A O 1
ATOM 581 N N . ALA A 1 79 ? 8.859 -12.004 -5.535 1.00 91.88 79 ALA A N 1
ATOM 582 C CA . ALA A 1 79 ? 9.102 -13.403 -5.888 1.00 91.88 79 ALA A CA 1
ATOM 583 C C . ALA A 1 79 ? 9.524 -13.599 -7.355 1.00 91.88 79 ALA A C 1
ATOM 585 O O . ALA A 1 79 ? 10.141 -14.610 -7.692 1.00 91.88 79 ALA A O 1
ATOM 586 N N . SER A 1 80 ? 9.205 -12.646 -8.237 1.00 89.19 80 SER A N 1
ATOM 587 C CA . SER A 1 80 ? 9.614 -12.710 -9.640 1.00 89.19 80 SER A CA 1
ATOM 588 C C . SER A 1 80 ? 11.145 -12.648 -9.772 1.00 89.19 80 SER A C 1
ATOM 590 O O . SER A 1 80 ? 11.753 -11.713 -9.251 1.00 89.19 80 SER A O 1
ATOM 592 N N . PRO A 1 81 ? 11.794 -13.559 -10.520 1.00 86.56 81 PRO A N 1
ATOM 593 C CA . PRO A 1 81 ? 13.239 -13.515 -10.751 1.00 86.56 81 PRO A CA 1
ATOM 594 C C . PRO A 1 81 ? 13.652 -12.462 -11.794 1.00 86.56 81 PRO A C 1
ATOM 596 O O . PRO A 1 81 ? 14.839 -12.175 -11.932 1.00 86.56 81 PRO A O 1
ATOM 599 N N . ALA A 1 82 ? 12.698 -11.891 -12.542 1.00 86.94 82 ALA A N 1
ATOM 600 C CA . ALA A 1 82 ? 12.977 -10.890 -13.571 1.00 86.94 82 ALA A CA 1
ATOM 601 C C . ALA A 1 82 ? 13.626 -9.637 -12.965 1.00 86.94 82 ALA A C 1
ATOM 603 O O . ALA A 1 82 ? 13.356 -9.295 -11.821 1.00 86.94 82 ALA A O 1
ATOM 604 N N . ARG A 1 83 ? 14.473 -8.918 -13.705 1.00 81.81 83 ARG A N 1
ATOM 605 C CA . ARG A 1 83 ? 15.032 -7.650 -13.202 1.00 81.81 83 ARG A CA 1
ATOM 606 C C . ARG A 1 83 ? 13.947 -6.582 -13.049 1.00 81.81 83 ARG A C 1
ATOM 608 O O . ARG A 1 83 ? 13.937 -5.860 -12.058 1.00 81.81 83 ARG A O 1
ATOM 615 N N . ASP A 1 84 ? 13.026 -6.542 -14.002 1.00 86.62 84 ASP A N 1
ATOM 616 C CA . ASP A 1 84 ? 11.949 -5.563 -14.051 1.00 86.62 84 ASP A CA 1
ATOM 617 C C . ASP A 1 84 ? 10.646 -6.136 -13.491 1.00 86.62 84 ASP A C 1
ATOM 619 O O . ASP A 1 84 ? 10.462 -7.354 -13.377 1.00 86.62 84 ASP A O 1
ATOM 623 N N . LEU A 1 85 ? 9.732 -5.241 -13.122 1.00 90.31 85 LEU A N 1
ATOM 624 C CA . LEU A 1 85 ? 8.390 -5.622 -12.708 1.00 90.31 85 LEU A CA 1
ATOM 625 C C . LEU A 1 85 ? 7.541 -5.946 -13.942 1.00 90.31 85 LEU A C 1
ATOM 627 O O . LEU A 1 85 ? 7.508 -5.165 -14.894 1.00 90.31 85 LEU A O 1
ATOM 631 N N . ASP A 1 86 ? 6.825 -7.071 -13.904 1.00 93.75 86 ASP A N 1
ATOM 632 C CA . ASP A 1 86 ? 5.865 -7.427 -14.950 1.00 93.75 86 ASP A CA 1
ATOM 633 C C . ASP A 1 86 ? 4.854 -6.272 -15.158 1.00 93.75 86 ASP A C 1
ATOM 635 O O . ASP A 1 86 ? 4.258 -5.802 -14.182 1.00 93.75 86 ASP A O 1
ATOM 639 N N . PRO A 1 87 ? 4.633 -5.786 -16.397 1.00 94.31 87 PRO A N 1
ATOM 640 C CA . PRO A 1 87 ? 3.754 -4.642 -16.638 1.00 94.31 87 PRO A CA 1
ATOM 641 C C . PRO A 1 87 ? 2.293 -4.858 -16.225 1.00 94.31 87 PRO A C 1
ATOM 643 O O . PRO A 1 87 ? 1.621 -3.898 -15.846 1.00 94.31 87 PRO A O 1
ATOM 646 N N . ALA A 1 88 ? 1.771 -6.082 -16.319 1.00 96.06 88 ALA A N 1
ATOM 647 C CA . ALA A 1 88 ? 0.427 -6.405 -15.854 1.00 96.06 88 ALA A CA 1
ATOM 648 C C . ALA A 1 88 ? 0.366 -6.393 -14.326 1.00 96.06 88 ALA A C 1
ATOM 650 O O . ALA A 1 88 ? -0.537 -5.769 -13.767 1.00 96.06 88 ALA A O 1
ATOM 651 N N . LEU A 1 89 ? 1.366 -6.973 -13.658 1.00 96.12 89 LEU A N 1
ATOM 652 C CA . LEU A 1 89 ? 1.480 -6.904 -12.203 1.00 96.12 89 LEU A CA 1
ATOM 653 C C . LEU A 1 89 ? 1.619 -5.457 -11.711 1.00 96.12 89 LEU A C 1
ATOM 655 O O . LEU A 1 89 ? 0.934 -5.076 -10.767 1.00 96.12 89 LEU A O 1
ATOM 659 N N . LYS A 1 90 ? 2.424 -4.623 -12.386 1.00 96.50 90 LYS A N 1
ATOM 660 C CA . LYS A 1 90 ? 2.533 -3.184 -12.090 1.00 96.50 90 LYS A CA 1
ATOM 661 C C . LYS A 1 90 ? 1.167 -2.499 -12.160 1.00 96.50 90 LYS A C 1
ATOM 663 O O . LYS A 1 90 ? 0.804 -1.786 -11.233 1.00 96.50 90 LYS A O 1
ATOM 668 N N . ARG A 1 91 ? 0.392 -2.723 -13.229 1.00 97.38 91 ARG A N 1
ATOM 669 C CA . ARG A 1 91 ? -0.960 -2.144 -13.362 1.00 97.38 91 ARG A CA 1
ATOM 670 C C . ARG A 1 91 ? -1.904 -2.618 -12.260 1.00 97.38 91 ARG A C 1
ATOM 672 O O . ARG A 1 91 ? -2.673 -1.815 -11.746 1.00 97.38 91 ARG A O 1
ATOM 679 N N . HIS A 1 92 ? -1.854 -3.900 -11.904 1.00 98.00 92 HIS A N 1
ATOM 680 C CA . HIS A 1 92 ? -2.676 -4.442 -10.821 1.00 98.00 92 HIS A CA 1
ATOM 681 C C . HIS A 1 92 ? -2.304 -3.830 -9.470 1.00 98.00 92 HIS A C 1
ATOM 683 O O . HIS A 1 92 ? -3.194 -3.436 -8.725 1.00 98.00 92 HIS A O 1
ATOM 689 N N . LEU A 1 93 ? -1.007 -3.695 -9.186 1.00 98.00 93 LEU A N 1
ATOM 690 C CA . LEU A 1 93 ? -0.517 -3.059 -7.968 1.00 98.00 93 LEU A CA 1
ATOM 691 C C . LEU A 1 93 ? -0.943 -1.590 -7.887 1.00 98.00 93 LEU A C 1
ATOM 693 O O . LEU A 1 93 ? -1.465 -1.178 -6.860 1.00 98.00 93 LEU A O 1
ATOM 697 N N . LEU A 1 94 ? -0.795 -0.819 -8.969 1.00 98.19 94 LEU A N 1
ATOM 698 C CA . LEU A 1 94 ? -1.221 0.586 -8.998 1.00 98.19 94 LEU A CA 1
ATOM 699 C C . LEU A 1 94 ? -2.723 0.742 -8.744 1.00 98.19 94 LEU A C 1
ATOM 701 O O . LEU A 1 94 ? -3.120 1.585 -7.950 1.00 98.19 94 LEU A O 1
ATOM 705 N N . ARG A 1 95 ? -3.550 -0.121 -9.341 1.00 98.31 95 ARG A N 1
ATOM 706 C CA . ARG A 1 95 ? -4.993 -0.113 -9.084 1.00 98.31 95 ARG A CA 1
ATOM 707 C C . ARG A 1 95 ? -5.329 -0.472 -7.634 1.00 98.31 95 ARG A C 1
ATOM 709 O O . ARG A 1 95 ? -6.166 0.179 -7.028 1.00 98.31 95 ARG A O 1
ATOM 716 N N . ALA A 1 96 ? -4.666 -1.477 -7.065 1.00 98.56 96 ALA A N 1
ATOM 717 C CA . ALA A 1 96 ? -4.866 -1.832 -5.661 1.00 98.56 96 ALA A CA 1
ATOM 718 C C . ALA A 1 96 ? -4.420 -0.704 -4.709 1.00 98.56 96 ALA A C 1
ATOM 720 O O . ALA A 1 96 ? -5.006 -0.526 -3.646 1.00 98.56 96 ALA A O 1
ATOM 721 N N . LEU A 1 97 ? -3.406 0.080 -5.093 1.00 98.56 97 LEU A N 1
ATOM 722 C CA . LEU A 1 97 ? -2.995 1.278 -4.360 1.00 98.56 97 LEU A CA 1
ATOM 723 C C . LEU A 1 97 ? -4.036 2.399 -4.445 1.00 98.56 97 LEU A C 1
ATOM 725 O O . LEU A 1 97 ? -4.224 3.094 -3.453 1.00 98.56 97 LEU A O 1
ATOM 729 N N . ASP A 1 98 ? -4.732 2.560 -5.575 1.00 98.44 98 ASP A N 1
ATOM 730 C CA . ASP A 1 98 ? -5.876 3.481 -5.670 1.00 98.44 98 ASP A CA 1
ATOM 731 C C . ASP A 1 98 ? -6.994 3.084 -4.699 1.00 98.44 98 ASP A C 1
ATOM 733 O O . ASP A 1 98 ? -7.494 3.927 -3.954 1.00 98.44 98 ASP A O 1
ATOM 737 N N . ASP A 1 99 ? -7.349 1.797 -4.677 1.00 98.25 99 ASP A N 1
ATOM 738 C CA . ASP A 1 99 ? -8.393 1.267 -3.796 1.00 98.25 99 ASP A CA 1
ATOM 739 C C . ASP A 1 99 ? -8.000 1.412 -2.310 1.00 98.25 99 ASP A C 1
ATOM 741 O O . ASP A 1 99 ? -8.824 1.789 -1.474 1.00 98.25 99 ASP A O 1
ATOM 745 N N . LEU A 1 100 ? -6.724 1.176 -1.973 1.00 98.31 100 LEU A N 1
ATOM 746 C CA . LEU A 1 100 ? -6.192 1.409 -0.628 1.00 98.31 100 LEU A CA 1
ATOM 747 C C . LEU A 1 100 ? -6.222 2.895 -0.246 1.00 98.31 100 LEU A C 1
ATOM 749 O O . LEU A 1 100 ? -6.593 3.207 0.884 1.00 98.31 100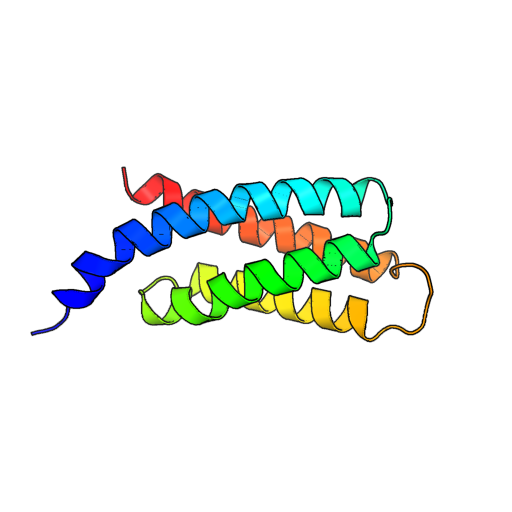 LEU A O 1
ATOM 753 N N . ASN A 1 101 ? -5.855 3.807 -1.153 1.00 97.44 101 ASN A N 1
ATOM 754 C CA . ASN A 1 101 ? -5.822 5.240 -0.846 1.00 97.44 101 ASN A CA 1
ATOM 755 C C . ASN A 1 101 ? -7.225 5.790 -0.568 1.00 97.44 101 ASN A C 1
ATOM 757 O O . ASN A 1 101 ? -7.419 6.521 0.395 1.00 97.44 101 ASN A O 1
ATOM 761 N N . GLN A 1 102 ? -8.226 5.358 -1.341 1.00 96.81 102 GLN A N 1
ATOM 762 C CA . GLN A 1 102 ? -9.626 5.725 -1.096 1.00 96.81 102 GLN A CA 1
ATOM 763 C C . GLN A 1 102 ? -10.105 5.282 0.293 1.00 96.81 102 GLN A C 1
ATOM 765 O O . GLN A 1 102 ? -10.840 6.000 0.972 1.00 96.81 102 GLN A O 1
ATOM 770 N N . GLU A 1 103 ? -9.694 4.092 0.727 1.00 96.88 103 GLU A N 1
ATOM 771 C CA . GLU A 1 103 ? -10.051 3.568 2.042 1.00 96.88 103 GLU A CA 1
ATOM 772 C C . GLU A 1 103 ? -9.292 4.280 3.174 1.00 96.88 103 GLU A C 1
ATOM 774 O O . GLU A 1 103 ? -9.880 4.540 4.225 1.00 96.88 103 GLU A O 1
ATOM 779 N N . LEU A 1 104 ? -8.021 4.640 2.956 1.00 96.06 104 LEU A N 1
ATOM 780 C CA . LEU A 1 104 ? -7.240 5.480 3.870 1.00 96.06 104 LEU A CA 1
ATOM 781 C C . LEU A 1 104 ? -7.900 6.848 4.055 1.00 96.06 104 LEU A C 1
ATOM 783 O O . LEU A 1 104 ? -8.173 7.230 5.191 1.00 96.06 104 LEU A O 1
ATOM 787 N N . ASP A 1 105 ? -8.248 7.529 2.962 1.00 95.25 105 ASP A N 1
ATOM 788 C CA . ASP A 1 105 ? -8.947 8.816 2.998 1.00 95.25 105 ASP A CA 1
ATOM 789 C C . ASP A 1 105 ? -10.264 8.706 3.764 1.00 95.25 105 ASP A C 1
ATOM 791 O O . ASP A 1 105 ? -10.558 9.525 4.635 1.00 95.25 105 ASP A O 1
ATOM 795 N N . ARG A 1 106 ? -11.048 7.652 3.505 1.00 94.31 106 ARG A N 1
ATOM 796 C CA . ARG A 1 106 ? -12.299 7.407 4.227 1.00 94.31 106 ARG A CA 1
ATOM 797 C C . ARG A 1 106 ? -12.062 7.287 5.729 1.00 94.31 106 ARG A C 1
ATOM 799 O O . ARG A 1 106 ? -12.771 7.923 6.507 1.00 94.31 106 ARG A O 1
ATOM 806 N N . VAL A 1 107 ? -11.099 6.466 6.144 1.00 93.44 107 VAL A N 1
ATOM 807 C CA . VAL A 1 107 ? -10.812 6.224 7.563 1.00 93.44 107 VAL A CA 1
ATOM 808 C C . VAL A 1 107 ? -10.277 7.481 8.245 1.00 93.44 107 VAL A C 1
ATOM 810 O O . VAL A 1 107 ? -10.716 7.785 9.347 1.00 93.44 107 VAL A O 1
ATOM 813 N N . LEU A 1 108 ? -9.385 8.228 7.595 1.00 91.25 108 LEU A N 1
ATOM 814 C CA . LEU A 1 108 ? -8.728 9.394 8.184 1.00 91.25 108 LEU A CA 1
ATOM 815 C C . LEU A 1 108 ? -9.646 10.628 8.235 1.00 91.25 108 LEU A C 1
ATOM 817 O O . LEU A 1 108 ? -9.633 11.347 9.234 1.00 91.25 108 LEU A O 1
ATOM 821 N N . VAL A 1 109 ? -10.494 10.844 7.221 1.00 84.19 109 VAL A N 1
ATOM 822 C CA . VAL A 1 109 ? -11.434 11.984 7.162 1.00 84.19 109 VAL A CA 1
ATOM 823 C C . VAL A 1 109 ? -12.631 11.809 8.101 1.00 84.19 109 VAL A C 1
ATOM 825 O O . VAL A 1 109 ? -13.130 12.793 8.638 1.00 84.19 109 VAL A O 1
ATOM 828 N N . THR A 1 110 ? -13.087 10.576 8.349 1.00 62.72 110 THR A N 1
ATOM 829 C CA . THR A 1 110 ? -14.265 10.309 9.209 1.00 62.72 110 THR A CA 1
ATOM 830 C C . THR A 1 110 ? -14.001 10.587 10.701 1.00 62.72 110 THR A C 1
ATOM 832 O O . THR A 1 110 ? -14.920 10.536 11.514 1.00 62.72 110 THR A O 1
ATOM 835 N N . THR A 1 111 ? -12.758 10.895 11.076 1.00 53.62 111 THR A N 1
ATOM 836 C CA . THR A 1 111 ? -12.325 11.097 12.470 1.00 53.62 111 THR A CA 1
ATOM 837 C C . THR A 1 111 ? -12.111 12.553 12.891 1.00 53.62 111 THR A C 1
ATOM 839 O O . THR A 1 111 ? -11.591 12.779 13.985 1.00 53.62 111 THR A O 1
ATOM 842 N N . VAL A 1 112 ? -12.532 13.523 12.067 1.00 42.84 112 VAL A N 1
ATOM 843 C CA . VAL A 1 112 ? -12.548 14.962 12.406 1.00 42.84 112 VAL A CA 1
ATOM 844 C C . VAL A 1 112 ? -13.937 15.412 12.847 1.00 42.84 112 VAL A C 1
ATOM 846 O O . VAL A 1 112 ? -14.919 15.051 12.161 1.00 42.84 112 VAL A O 1
#

Sequence (112 aa):
MTESWAQAIIPQFLDLTASRQIEIEIERGNLEAGTDPKHAAREIGKIVHKIAGTAASLGFPGLGAQAQTVESLCHQAAASPARDLDPALKRHLLRALDDLNQELDRVLVTTV

Secondary structure (DSSP, 8-state):
---HHHHHHHHHHHHHHHHHHHHHHHHHHHHHHTSSHHHHHHHHHHHHHHHHHHHGGGT-HHHHHHHHHHHHHHHHHHH--SSSPPHHHHHHHHHHHHHHHHHHHHHHHTT-

Radius of gyration: 14.76 Å; chains: 1; bounding box: 32×28×46 Å